Protein AF-A0A835HLS1-F1 (afdb_monomer_lite)

Secondary structure (DSSP, 8-state):
--HHHHHHHHHHHHHHHHHTSHHHHTTS-----HHHHHHHHHHHHHHHS---HHHHHHHHHHHHHHT--HHHHHHHHHHHHHHHHHHH-S--S--TT--HHHHHHHHHHHHHHHHHHHHHH-TTT--TTS---HHHHHT--HHHHHHHHHHHHHHH--THHHHHHHHHTTSS--

Foldseek 3Di:
DPVVVVVVVVVVVVVVVVCPPPVNVVVVDPPDQLLNVLLVLLLCCLPPPQLELVSLVVSLVSQVVNPDAQQSLLVSLVVSLLVLCVVQNAADPDPPPDDPVNSVSNVSRLLSLLSSVVSCPDCSRHNPPHPHPSCVSRVHDPVRNVVSNVVNCVSHPDCVVSVVVVVVVVVPPD

Radius of gyration: 21.6 Å; chains: 1; bounding box: 52×77×35 Å

pLDDT: mean 77.45, std 16.05, range [35.78, 95.56]

Organism: NCBI:txid261450

Sequence (174 aa):
MAYAGLTFVITFVKTLRKSNSPKAKRHKLIGFGMEEILRKYIRHAMNEKPFNPDMLANLIQLRKASMLNDAQVAKILNEISRQIVRDKGPVVMDISGYSEKGFKRKLVVQALFGKIFYLSELPEFCSRESSLIIKEIFGVTDEDVVTLLTHTLSEAGDVDSIQKMVVISDSEQS

Structure (mmCIF, N/CA/C/O backbone):
data_AF-A0A835HLS1-F1
#
_entry.id   AF-A0A835HLS1-F1
#
loop_
_atom_site.group_PDB
_atom_site.id
_atom_site.type_symbol
_atom_site.label_atom_id
_atom_site.label_alt_id
_atom_site.label_comp_id
_atom_site.label_asym_id
_atom_site.label_entity_id
_atom_site.label_seq_id
_atom_site.pdbx_PDB_ins_code
_atom_site.Cartn_x
_atom_site.Cartn_y
_atom_site.Cartn_z
_atom_site.occupancy
_atom_site.B_iso_or_equiv
_atom_site.auth_seq_id
_atom_site.auth_comp_id
_atom_site.auth_asym_id
_atom_site.auth_atom_id
_atom_site.pdbx_PDB_model_num
ATOM 1 N N . MET A 1 1 ? -6.618 -62.279 -3.977 1.00 51.66 1 MET A N 1
ATOM 2 C CA . MET A 1 1 ? -5.862 -61.221 -4.688 1.00 51.66 1 MET A CA 1
ATOM 3 C C . MET A 1 1 ? -6.778 -60.065 -5.140 1.00 51.66 1 MET A C 1
ATOM 5 O O . MET A 1 1 ? -6.768 -59.718 -6.308 1.00 51.66 1 MET A O 1
ATOM 9 N N . ALA A 1 2 ? -7.584 -59.457 -4.252 1.00 57.53 2 ALA A N 1
ATOM 10 C CA . ALA A 1 2 ? -8.518 -58.370 -4.628 1.00 57.53 2 ALA A CA 1
ATOM 11 C C . ALA A 1 2 ? -8.288 -57.044 -3.866 1.00 57.53 2 ALA A C 1
ATOM 13 O O . ALA A 1 2 ? -8.618 -55.972 -4.365 1.00 57.53 2 ALA A O 1
ATOM 14 N N . TYR A 1 3 ? -7.655 -57.091 -2.688 1.00 55.00 3 TYR A N 1
ATOM 15 C CA . TYR A 1 3 ? -7.456 -55.912 -1.835 1.00 55.00 3 TYR A CA 1
ATOM 16 C C . TYR A 1 3 ? -6.357 -54.953 -2.316 1.00 55.00 3 TYR A C 1
ATOM 18 O O . TYR A 1 3 ? -6.402 -53.771 -1.993 1.00 55.00 3 TYR A O 1
ATOM 26 N N . ALA A 1 4 ? -5.401 -55.419 -3.128 1.00 58.00 4 ALA A N 1
ATOM 27 C CA . ALA A 1 4 ? -4.341 -54.559 -3.659 1.00 58.00 4 ALA A CA 1
ATOM 28 C C . ALA A 1 4 ? -4.870 -53.528 -4.680 1.00 58.00 4 ALA A C 1
ATOM 30 O O . ALA A 1 4 ? -4.396 -52.393 -4.716 1.00 58.00 4 ALA A O 1
ATOM 31 N N . GLY A 1 5 ? -5.897 -53.892 -5.461 1.00 58.66 5 GLY A N 1
ATOM 32 C CA . GLY A 1 5 ? -6.498 -53.006 -6.463 1.00 58.66 5 GLY A CA 1
ATOM 33 C C . GLY A 1 5 ? -7.283 -51.845 -5.849 1.00 58.66 5 GLY A C 1
ATOM 34 O O . GLY A 1 5 ? -7.163 -50.709 -6.304 1.00 58.66 5 GLY A O 1
ATOM 35 N N . LEU A 1 6 ? -8.033 -52.094 -4.768 1.00 64.19 6 LEU A N 1
ATOM 36 C CA . LEU A 1 6 ? -8.855 -51.064 -4.122 1.00 64.19 6 LEU A CA 1
ATOM 37 C C . LEU A 1 6 ? -7.996 -49.973 -3.462 1.00 64.19 6 LEU A C 1
ATOM 39 O O . LEU A 1 6 ? -8.289 -48.783 -3.594 1.00 64.19 6 LEU A O 1
ATOM 43 N N . THR A 1 7 ? -6.894 -50.358 -2.814 1.00 68.25 7 THR A N 1
ATOM 44 C CA . THR A 1 7 ? -5.962 -49.407 -2.193 1.00 68.25 7 THR A CA 1
ATOM 45 C C . THR A 1 7 ? -5.271 -48.543 -3.246 1.00 68.25 7 THR A C 1
ATOM 47 O O . THR A 1 7 ? -5.147 -47.331 -3.057 1.00 68.25 7 THR A O 1
ATOM 50 N N . PHE A 1 8 ? -4.892 -49.122 -4.391 1.00 68.94 8 PHE A N 1
ATOM 51 C CA . PHE A 1 8 ? -4.309 -48.369 -5.503 1.00 68.94 8 PHE A CA 1
ATOM 52 C C . PHE A 1 8 ? -5.291 -47.326 -6.055 1.00 68.94 8 PHE A C 1
ATOM 54 O O . PHE A 1 8 ? -4.929 -46.160 -6.197 1.00 68.94 8 PHE A O 1
ATOM 61 N N . VAL A 1 9 ? -6.559 -47.701 -6.259 1.00 69.06 9 VAL A N 1
ATOM 62 C CA . VAL A 1 9 ? -7.598 -46.796 -6.779 1.00 69.06 9 VAL A CA 1
ATOM 63 C C . VAL A 1 9 ? -7.887 -45.642 -5.815 1.00 69.06 9 VAL A C 1
ATOM 65 O O . VAL A 1 9 ? -7.923 -44.485 -6.235 1.00 69.06 9 VAL A O 1
ATOM 68 N N . ILE A 1 10 ? -8.013 -45.906 -4.511 1.00 71.00 10 ILE A N 1
ATOM 69 C CA . ILE A 1 10 ? -8.245 -44.850 -3.508 1.00 71.00 10 ILE A CA 1
ATOM 70 C C . ILE A 1 10 ? -7.048 -43.893 -3.429 1.00 71.00 10 ILE A C 1
ATOM 72 O O . ILE A 1 10 ? -7.224 -42.673 -3.334 1.00 71.00 10 ILE A O 1
ATOM 76 N N . THR A 1 11 ? -5.826 -44.427 -3.491 1.00 65.88 11 THR A N 1
ATOM 77 C CA . THR A 1 11 ? -4.601 -43.617 -3.434 1.00 65.88 11 THR A CA 1
ATOM 78 C C . THR A 1 11 ? -4.444 -42.780 -4.705 1.00 65.88 11 THR A C 1
ATOM 80 O O . THR A 1 11 ? -4.124 -41.593 -4.624 1.00 65.88 11 THR A O 1
ATOM 83 N N . PHE A 1 12 ? -4.778 -43.338 -5.871 1.00 67.94 12 PHE A N 1
ATOM 84 C CA . PHE A 1 12 ? -4.770 -42.643 -7.158 1.00 67.94 12 PHE A CA 1
ATOM 85 C C . PHE A 1 12 ? -5.817 -41.521 -7.215 1.00 67.94 12 PHE A C 1
ATOM 87 O O . PHE A 1 12 ? -5.484 -40.388 -7.559 1.00 67.94 12 PHE A O 1
ATOM 94 N N . VAL A 1 13 ? -7.051 -41.768 -6.760 1.00 72.69 13 VAL A N 1
ATOM 95 C CA . VAL A 1 13 ? -8.112 -40.745 -6.683 1.00 72.69 13 VAL A CA 1
ATOM 96 C C . VAL A 1 13 ? -7.742 -39.619 -5.712 1.00 72.69 13 VAL A C 1
ATOM 98 O O . VAL A 1 13 ? -7.916 -38.442 -6.035 1.00 72.69 13 VAL A O 1
ATOM 101 N N . LYS A 1 14 ? -7.173 -39.933 -4.539 1.00 64.31 14 LYS A N 1
ATOM 102 C CA . LYS A 1 14 ? -6.664 -38.906 -3.610 1.00 64.31 14 LYS A CA 1
ATOM 103 C C . LYS A 1 14 ? -5.503 -38.114 -4.214 1.00 64.31 14 LYS A C 1
ATOM 105 O O . LYS A 1 14 ? -5.431 -36.903 -4.008 1.00 64.31 14 LYS A O 1
ATOM 110 N N . THR A 1 15 ? -4.642 -38.760 -4.996 1.00 60.53 15 THR A N 1
ATOM 111 C CA . THR A 1 15 ? -3.522 -38.113 -5.694 1.00 60.53 15 THR A CA 1
ATOM 112 C C . THR A 1 15 ? -4.016 -37.177 -6.797 1.00 60.53 15 THR A C 1
ATOM 114 O O . THR A 1 15 ? -3.577 -36.030 -6.854 1.00 60.53 15 THR A O 1
ATOM 117 N N . LEU A 1 16 ? -5.010 -37.593 -7.587 1.00 59.78 16 LEU A N 1
ATOM 118 C CA . LEU A 1 16 ? -5.660 -36.755 -8.601 1.00 59.78 16 LEU A CA 1
ATOM 119 C C . LEU A 1 16 ? -6.457 -35.593 -7.987 1.00 59.78 16 LEU A C 1
ATOM 121 O O . LEU A 1 16 ? -6.445 -34.474 -8.502 1.00 59.78 16 LEU A O 1
ATOM 125 N N . ARG A 1 17 ? -7.111 -35.802 -6.837 1.00 57.81 17 ARG A N 1
ATOM 126 C CA . ARG A 1 17 ? -7.794 -34.724 -6.102 1.00 57.81 17 ARG A CA 1
ATOM 127 C C . ARG A 1 17 ? -6.797 -33.734 -5.491 1.00 57.81 17 ARG A C 1
ATOM 129 O O . ARG A 1 17 ? -7.053 -32.532 -5.495 1.00 57.81 17 ARG A O 1
ATOM 136 N N . LYS A 1 18 ? -5.641 -34.213 -5.015 1.00 55.38 18 LYS A N 1
ATOM 137 C CA . LYS A 1 18 ? -4.537 -33.370 -4.534 1.00 55.38 18 LYS A CA 1
ATOM 138 C C . LYS A 1 18 ? -3.876 -32.602 -5.682 1.00 55.38 18 LYS A C 1
ATOM 140 O O . LYS A 1 18 ? -3.576 -31.429 -5.487 1.00 55.38 18 LYS A O 1
ATOM 145 N N . SER A 1 19 ? -3.729 -33.188 -6.874 1.00 52.66 19 SER A N 1
ATOM 146 C CA . SER A 1 19 ? -3.185 -32.492 -8.053 1.00 52.66 19 SER A CA 1
ATOM 147 C C . SER A 1 19 ? -4.151 -31.456 -8.636 1.00 52.66 19 SER A C 1
ATOM 149 O O . SER A 1 19 ? -3.707 -30.447 -9.175 1.00 52.66 19 SER A O 1
ATOM 151 N N . ASN A 1 20 ? -5.464 -31.656 -8.473 1.00 53.88 20 ASN A N 1
ATOM 152 C CA . ASN A 1 20 ? -6.494 -30.681 -8.843 1.00 53.88 20 ASN A CA 1
ATOM 153 C C . ASN A 1 20 ? -6.807 -29.642 -7.755 1.00 53.88 20 ASN A C 1
ATOM 155 O O . ASN A 1 20 ? -7.641 -28.762 -7.978 1.00 53.88 20 ASN A O 1
ATOM 159 N N . SER A 1 21 ? -6.123 -29.694 -6.606 1.00 55.91 21 SER A N 1
ATOM 160 C CA . SER A 1 21 ? -6.231 -28.668 -5.569 1.00 55.91 21 SER A CA 1
ATOM 161 C C . SER A 1 21 ? -5.795 -27.300 -6.115 1.00 55.91 21 SER A C 1
ATOM 163 O O . SER A 1 21 ? -4.752 -27.219 -6.772 1.00 55.91 21 SER A O 1
ATOM 165 N N . PRO A 1 22 ? -6.502 -26.198 -5.793 1.00 57.91 22 PRO A N 1
ATOM 166 C CA . PRO A 1 22 ? -6.100 -24.844 -6.181 1.00 57.91 22 PRO A CA 1
ATOM 167 C C . PRO A 1 22 ? -4.659 -24.510 -5.773 1.00 57.91 22 PRO A C 1
ATOM 169 O O . PRO A 1 22 ? -3.974 -23.768 -6.466 1.00 57.91 22 PRO A O 1
ATOM 172 N N . LYS A 1 23 ? -4.173 -25.092 -4.667 1.00 54.44 23 LYS A N 1
ATOM 173 C CA . LYS A 1 23 ? -2.795 -24.923 -4.184 1.00 54.44 23 LYS A CA 1
ATOM 174 C C . LYS A 1 23 ? -1.769 -25.705 -5.020 1.00 54.44 23 LYS A C 1
ATOM 176 O O . LYS A 1 23 ? -0.668 -25.214 -5.213 1.00 54.44 23 LYS A O 1
ATOM 181 N N . ALA A 1 24 ? -2.129 -26.871 -5.562 1.00 53.41 24 ALA A N 1
ATOM 182 C CA . ALA A 1 24 ? -1.248 -27.675 -6.418 1.00 53.41 24 ALA A CA 1
ATOM 183 C C . ALA A 1 24 ? -1.219 -27.166 -7.871 1.00 53.41 24 ALA A C 1
ATOM 185 O O . ALA A 1 24 ? -0.154 -27.129 -8.484 1.00 53.41 24 ALA A O 1
ATOM 186 N N . LYS A 1 25 ? -2.352 -26.660 -8.385 1.00 52.66 25 LYS A N 1
ATOM 187 C CA . LYS A 1 25 ? -2.410 -25.924 -9.663 1.00 52.66 25 LYS A CA 1
ATOM 188 C C . LYS A 1 25 ? -1.556 -24.647 -9.643 1.00 52.66 25 LYS A C 1
ATOM 190 O O . LYS A 1 25 ? -0.999 -24.284 -10.668 1.00 52.66 25 LYS A O 1
ATOM 195 N N . ARG A 1 26 ? -1.379 -24.021 -8.470 1.00 52.91 26 ARG A N 1
ATOM 196 C CA . ARG A 1 26 ? -0.468 -22.877 -8.260 1.00 52.91 26 ARG A CA 1
ATOM 197 C C . ARG A 1 26 ? 1.024 -23.242 -8.254 1.00 52.91 26 ARG A C 1
ATOM 199 O O . ARG A 1 26 ? 1.837 -22.346 -8.420 1.00 52.91 26 ARG A O 1
ATOM 206 N N . HIS A 1 27 ? 1.384 -24.513 -8.055 1.00 43.94 27 HIS A N 1
ATOM 207 C CA . HIS A 1 27 ? 2.782 -24.962 -7.950 1.00 43.94 27 HIS A CA 1
ATOM 208 C C . HIS A 1 27 ? 3.340 -25.606 -9.229 1.00 43.94 27 HIS A C 1
ATOM 210 O O . HIS A 1 27 ? 4.553 -25.729 -9.351 1.00 43.94 27 HIS A O 1
ATOM 216 N N . LYS A 1 28 ? 2.498 -26.023 -10.187 1.00 44.34 28 LYS A N 1
ATOM 217 C CA . LYS A 1 28 ? 2.950 -26.741 -11.399 1.00 44.34 28 LYS A CA 1
ATOM 218 C C . LYS A 1 28 ? 3.367 -25.821 -12.565 1.00 44.34 28 LYS A C 1
ATOM 220 O O . LYS A 1 28 ? 3.814 -26.310 -13.593 1.00 44.34 28 LYS A O 1
ATOM 225 N N . LEU A 1 29 ? 3.246 -24.505 -12.392 1.00 45.62 29 LEU A N 1
ATOM 226 C CA . LEU A 1 29 ? 3.653 -23.450 -13.327 1.00 45.62 29 LEU A CA 1
ATOM 227 C C . LEU A 1 29 ? 4.495 -22.434 -12.542 1.00 45.62 29 LEU A C 1
ATOM 229 O O . LEU A 1 29 ? 4.003 -21.372 -12.172 1.00 45.62 29 LEU A O 1
ATOM 233 N N . ILE A 1 30 ? 5.735 -22.772 -12.182 1.00 50.72 30 ILE A N 1
ATOM 234 C CA . ILE A 1 30 ? 6.660 -21.780 -11.612 1.00 50.72 30 ILE A CA 1
ATOM 235 C C . ILE A 1 30 ? 7.097 -20.878 -12.772 1.00 50.72 30 ILE A C 1
ATOM 237 O O . ILE A 1 30 ? 8.082 -21.126 -13.452 1.00 50.72 30 ILE A O 1
ATOM 241 N N . GLY A 1 31 ? 6.262 -19.875 -13.021 1.00 49.81 31 GLY A N 1
ATOM 242 C CA . GLY A 1 31 ? 6.429 -18.769 -13.955 1.00 49.81 31 GLY A CA 1
ATOM 243 C C . GLY A 1 31 ? 5.731 -17.548 -13.363 1.00 49.81 31 GLY A C 1
ATOM 244 O O . GLY A 1 31 ? 4.900 -16.920 -14.011 1.00 49.81 31 GLY A O 1
ATOM 245 N N . PHE A 1 32 ? 5.966 -17.282 -12.073 1.00 63.22 32 PHE A N 1
ATOM 246 C CA . PHE A 1 32 ? 5.438 -16.080 -11.438 1.00 63.22 32 PHE A CA 1
ATOM 247 C C . PHE A 1 32 ? 6.112 -14.867 -12.077 1.00 63.22 32 PHE A C 1
ATOM 249 O O . PHE A 1 32 ? 7.332 -14.733 -12.005 1.00 63.22 32 PHE A O 1
ATOM 256 N N . GLY A 1 33 ? 5.321 -13.993 -12.702 1.00 80.44 33 GLY A N 1
ATOM 257 C CA . GLY A 1 33 ? 5.817 -12.701 -13.167 1.00 80.44 33 GLY A CA 1
ATOM 258 C C . GLY A 1 33 ? 6.293 -11.849 -11.989 1.00 80.44 33 GLY A C 1
ATOM 259 O O . GLY A 1 33 ? 5.772 -11.981 -10.875 1.00 80.44 33 GLY A O 1
ATOM 260 N N . MET A 1 34 ? 7.256 -10.956 -12.230 1.00 85.19 34 MET A N 1
ATOM 261 C CA . MET A 1 34 ? 7.815 -10.085 -11.186 1.00 85.19 34 MET A CA 1
ATOM 262 C C . MET A 1 34 ? 6.739 -9.252 -10.475 1.00 85.19 34 MET A C 1
ATOM 264 O O . MET A 1 34 ? 6.810 -9.080 -9.260 1.00 85.19 34 MET A O 1
ATOM 268 N N . GLU A 1 35 ? 5.678 -8.848 -11.185 1.00 86.56 35 GLU A N 1
ATOM 269 C CA . GLU A 1 35 ? 4.517 -8.174 -10.587 1.00 86.56 35 GLU A CA 1
ATOM 270 C C . GLU A 1 35 ? 3.841 -9.018 -9.495 1.00 86.56 35 GLU A C 1
ATOM 272 O O . GLU A 1 35 ? 3.504 -8.519 -8.420 1.00 86.56 35 GLU A O 1
ATOM 277 N N . GLU A 1 36 ? 3.660 -10.323 -9.726 1.00 86.81 36 GLU A N 1
ATOM 278 C CA . GLU A 1 36 ? 3.019 -11.200 -8.746 1.00 86.81 36 GLU A CA 1
ATOM 279 C C . GLU A 1 36 ? 3.908 -11.468 -7.536 1.00 86.81 36 GLU A C 1
ATOM 281 O O . GLU A 1 36 ? 3.392 -11.592 -6.420 1.00 86.81 36 GLU A O 1
ATOM 286 N N . ILE A 1 37 ? 5.221 -11.576 -7.759 1.00 88.56 37 ILE A N 1
ATOM 287 C CA . ILE A 1 37 ? 6.214 -11.755 -6.698 1.00 88.56 37 ILE A CA 1
ATOM 288 C C . ILE A 1 37 ? 6.222 -10.516 -5.809 1.00 88.56 37 ILE A C 1
ATOM 290 O O . ILE A 1 37 ? 5.994 -10.644 -4.605 1.00 88.56 37 ILE A O 1
ATOM 294 N N . LEU A 1 38 ? 6.382 -9.327 -6.400 1.00 89.75 38 LEU A N 1
ATOM 295 C CA . LEU A 1 38 ? 6.386 -8.065 -5.666 1.00 89.75 38 LEU A CA 1
ATOM 296 C C . LEU A 1 38 ? 5.065 -7.871 -4.910 1.00 89.75 38 LEU A C 1
ATOM 298 O O . LEU A 1 38 ? 5.071 -7.602 -3.709 1.00 89.75 38 LEU A O 1
ATOM 302 N N . ARG A 1 39 ? 3.921 -8.132 -5.557 1.00 91.50 39 ARG A N 1
ATOM 303 C CA . ARG A 1 39 ? 2.599 -8.041 -4.921 1.00 91.50 39 ARG A CA 1
ATOM 304 C C . ARG A 1 39 ? 2.457 -8.958 -3.706 1.00 91.50 39 ARG A C 1
ATOM 306 O O . ARG A 1 39 ? 1.928 -8.545 -2.672 1.00 91.50 39 ARG A O 1
ATOM 313 N N . LYS A 1 40 ? 2.884 -10.221 -3.823 1.00 90.38 40 LYS A N 1
ATOM 314 C CA . LYS A 1 40 ? 2.831 -11.189 -2.713 1.00 90.38 40 LYS A CA 1
ATOM 315 C C . LYS A 1 40 ? 3.783 -10.794 -1.594 1.00 90.38 40 LYS A C 1
ATOM 317 O O . LYS A 1 40 ? 3.394 -10.891 -0.433 1.00 90.38 40 LYS A O 1
ATOM 322 N N . TYR A 1 41 ? 4.985 -10.344 -1.942 1.00 90.50 41 TYR A N 1
ATOM 323 C CA . TYR A 1 41 ? 5.999 -9.967 -0.970 1.00 90.50 41 TYR A CA 1
ATOM 324 C C . TYR A 1 41 ? 5.585 -8.728 -0.175 1.00 90.50 41 TYR A C 1
ATOM 326 O O . TYR A 1 41 ? 5.598 -8.794 1.049 1.00 90.50 41 TYR A O 1
ATOM 334 N N . ILE A 1 42 ? 5.102 -7.661 -0.829 1.00 91.06 42 ILE A N 1
ATOM 335 C CA . ILE A 1 42 ? 4.552 -6.482 -0.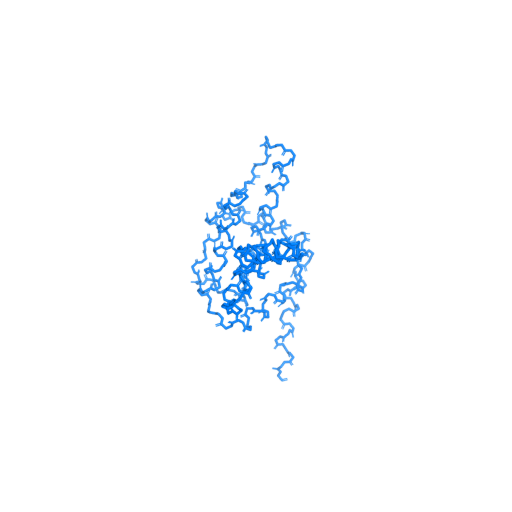137 1.00 91.06 42 ILE A CA 1
ATOM 336 C C . ILE A 1 42 ? 3.414 -6.912 0.790 1.00 91.06 42 ILE A C 1
ATOM 338 O O . ILE A 1 42 ? 3.423 -6.588 1.972 1.00 91.06 42 ILE A O 1
ATOM 342 N N . ARG A 1 43 ? 2.446 -7.701 0.300 1.00 89.75 43 ARG A N 1
ATOM 343 C CA . ARG A 1 43 ? 1.323 -8.154 1.137 1.00 89.75 43 ARG A CA 1
ATOM 344 C C . ARG A 1 43 ? 1.791 -8.923 2.372 1.00 89.75 43 ARG A C 1
ATOM 346 O O . ARG A 1 43 ? 1.248 -8.708 3.453 1.00 89.75 43 ARG A O 1
ATOM 353 N N . HIS A 1 44 ? 2.738 -9.837 2.208 1.00 88.75 44 HIS A N 1
ATOM 354 C CA . HIS A 1 44 ? 3.289 -10.614 3.312 1.00 88.75 44 HIS A CA 1
ATOM 355 C C . HIS A 1 44 ? 4.057 -9.713 4.289 1.00 88.75 44 HIS A C 1
ATOM 357 O O . HIS A 1 44 ? 3.754 -9.718 5.478 1.00 88.75 44 HIS A O 1
ATOM 363 N N . ALA A 1 45 ? 4.960 -8.864 3.788 1.00 87.56 45 ALA A N 1
ATOM 364 C CA . ALA A 1 45 ? 5.745 -7.940 4.600 1.00 87.56 45 ALA A CA 1
ATOM 365 C C . ALA A 1 45 ? 4.855 -7.003 5.433 1.00 87.56 45 ALA A C 1
ATOM 367 O O . ALA A 1 45 ? 5.080 -6.859 6.628 1.00 87.56 45 ALA A O 1
ATOM 368 N N . MET A 1 46 ? 3.793 -6.446 4.843 1.00 86.44 46 MET A N 1
ATOM 369 C CA . MET A 1 46 ? 2.883 -5.524 5.534 1.00 86.44 46 MET A CA 1
ATOM 370 C C . MET A 1 46 ? 2.051 -6.178 6.649 1.00 86.44 46 MET A C 1
ATOM 372 O O . MET A 1 46 ? 1.628 -5.479 7.569 1.00 86.44 46 MET A O 1
ATOM 376 N N . ASN A 1 47 ? 1.776 -7.488 6.570 1.00 85.38 47 ASN A N 1
ATOM 377 C CA . ASN A 1 47 ? 0.972 -8.192 7.578 1.00 85.38 47 ASN A CA 1
ATOM 378 C C . ASN A 1 47 ? 1.816 -8.924 8.631 1.00 85.38 47 ASN A C 1
ATOM 380 O O . ASN A 1 47 ? 1.350 -9.071 9.756 1.00 85.38 47 ASN A O 1
ATOM 384 N N . GLU A 1 48 ? 2.999 -9.426 8.270 1.00 79.31 48 GLU A N 1
ATOM 385 C CA . GLU A 1 48 ? 3.763 -10.351 9.120 1.00 79.31 48 GLU A CA 1
ATOM 386 C C . GLU A 1 48 ? 5.052 -9.753 9.684 1.00 79.31 48 GLU A C 1
ATOM 388 O O . GLU A 1 48 ? 5.524 -10.217 10.721 1.00 79.31 48 GLU A O 1
ATOM 393 N N . LYS A 1 49 ? 5.633 -8.738 9.034 1.00 78.44 49 LYS A N 1
ATOM 394 C CA . LYS A 1 49 ? 6.898 -8.145 9.479 1.00 78.44 49 LYS A CA 1
ATOM 395 C C . LYS A 1 49 ? 6.655 -6.864 10.283 1.00 78.44 49 LYS A C 1
ATOM 397 O O . LYS A 1 49 ? 5.731 -6.108 9.960 1.00 78.44 49 LYS A O 1
ATOM 402 N N . PRO A 1 50 ? 7.489 -6.583 11.302 1.00 80.06 50 PRO A N 1
ATOM 403 C CA . PRO A 1 50 ? 7.522 -5.257 11.900 1.00 80.06 50 PRO A CA 1
ATOM 404 C C . PRO A 1 50 ? 7.849 -4.233 10.809 1.00 80.06 50 PRO A C 1
ATOM 406 O O . PRO A 1 50 ? 8.648 -4.498 9.907 1.00 80.06 50 PRO A O 1
ATOM 409 N N . PHE A 1 51 ? 7.188 -3.080 10.863 1.00 84.00 51 PHE A N 1
ATOM 410 C CA . PHE A 1 51 ? 7.428 -2.015 9.900 1.00 84.00 51 PHE A CA 1
ATOM 411 C C . PHE A 1 51 ? 8.651 -1.230 10.354 1.00 84.00 51 PHE A C 1
ATOM 413 O O . PHE A 1 51 ? 8.551 -0.398 11.245 1.00 84.00 51 PHE A O 1
ATOM 420 N N . ASN A 1 52 ? 9.809 -1.591 9.812 1.00 83.88 52 ASN A N 1
ATOM 421 C CA . ASN A 1 52 ? 11.109 -1.127 10.273 1.00 83.88 52 ASN A CA 1
ATOM 422 C C . ASN A 1 52 ? 12.032 -0.818 9.066 1.00 83.88 52 ASN A C 1
ATOM 424 O O . ASN A 1 52 ? 11.689 -1.174 7.928 1.00 83.88 52 ASN A O 1
ATOM 428 N N . PRO A 1 53 ? 13.189 -0.166 9.286 1.00 82.25 53 PRO A N 1
ATOM 429 C CA . PRO A 1 53 ? 14.088 0.255 8.209 1.00 82.25 53 PRO A CA 1
ATOM 430 C C . PRO A 1 53 ? 14.550 -0.914 7.336 1.00 82.25 53 PRO A C 1
ATOM 432 O O . PRO A 1 53 ? 14.505 -0.834 6.110 1.00 82.25 53 PRO A O 1
ATOM 435 N N . ASP A 1 54 ? 14.926 -2.031 7.960 1.00 84.38 54 ASP A N 1
ATOM 436 C CA . ASP A 1 54 ? 15.421 -3.212 7.250 1.00 84.38 54 ASP A CA 1
ATOM 437 C C . ASP A 1 54 ? 14.363 -3.790 6.305 1.00 84.38 54 ASP A C 1
ATOM 439 O O . ASP A 1 54 ? 14.659 -4.220 5.187 1.00 84.38 54 ASP A O 1
ATOM 443 N N . MET A 1 55 ? 13.098 -3.809 6.729 1.00 85.94 55 MET A N 1
ATOM 444 C CA . MET A 1 55 ? 11.992 -4.278 5.900 1.00 85.94 55 MET A CA 1
ATOM 445 C C . MET A 1 55 ? 11.793 -3.375 4.676 1.00 85.94 55 MET A C 1
ATOM 447 O O . MET A 1 55 ? 11.630 -3.891 3.567 1.00 85.94 55 MET A O 1
ATOM 451 N N . LEU A 1 56 ? 11.879 -2.054 4.855 1.00 87.38 56 LEU A N 1
ATOM 452 C CA . LEU A 1 56 ? 11.798 -1.077 3.766 1.00 87.38 56 LEU A CA 1
ATOM 453 C C . LEU A 1 56 ? 12.979 -1.199 2.798 1.00 87.38 56 LEU A C 1
ATOM 455 O O . LEU A 1 56 ? 12.765 -1.254 1.588 1.00 87.38 56 LEU A O 1
ATOM 459 N N . ALA A 1 57 ? 14.204 -1.332 3.309 1.00 86.69 57 ALA A N 1
ATOM 460 C CA . ALA A 1 57 ? 15.397 -1.538 2.491 1.00 86.69 57 ALA A CA 1
ATOM 461 C C . ALA A 1 57 ? 15.266 -2.796 1.619 1.00 86.69 57 ALA A C 1
ATOM 463 O O . ALA A 1 57 ? 15.500 -2.748 0.411 1.00 86.69 57 ALA A O 1
ATOM 464 N N . ASN A 1 58 ? 14.783 -3.901 2.196 1.00 88.19 58 ASN A N 1
ATOM 465 C CA . ASN A 1 58 ? 14.504 -5.128 1.449 1.00 88.19 58 ASN A CA 1
ATOM 466 C C . ASN A 1 58 ? 13.446 -4.921 0.348 1.00 88.19 58 ASN A C 1
ATOM 468 O O . ASN A 1 58 ? 13.558 -5.496 -0.735 1.00 88.19 58 ASN A O 1
ATOM 472 N N . LEU A 1 59 ? 12.407 -4.116 0.602 1.00 89.69 59 LEU A N 1
ATOM 473 C CA . LEU A 1 59 ? 11.388 -3.788 -0.401 1.00 89.69 59 LEU A CA 1
ATOM 474 C C . LEU A 1 59 ? 11.945 -2.925 -1.535 1.00 89.69 59 LEU A C 1
ATOM 476 O O . LEU A 1 59 ? 11.645 -3.196 -2.698 1.00 89.69 59 LEU A O 1
ATOM 480 N N . ILE A 1 60 ? 12.774 -1.932 -1.218 1.00 89.06 60 ILE A N 1
ATOM 481 C CA . ILE A 1 60 ? 13.435 -1.072 -2.207 1.00 89.06 60 ILE A CA 1
ATOM 482 C C . ILE A 1 60 ? 14.389 -1.901 -3.071 1.00 89.06 60 ILE A C 1
ATOM 484 O O . ILE A 1 60 ? 14.360 -1.791 -4.296 1.00 89.06 60 ILE A O 1
ATOM 488 N N . GLN A 1 61 ? 15.187 -2.781 -2.464 1.00 88.25 61 GLN A N 1
ATOM 489 C CA . GLN A 1 61 ? 16.065 -3.695 -3.197 1.00 88.25 61 GLN A CA 1
ATOM 490 C C . GLN A 1 61 ? 15.272 -4.617 -4.126 1.00 88.25 61 GLN A C 1
ATOM 492 O O . GLN A 1 61 ? 15.631 -4.769 -5.293 1.00 88.25 61 GLN A O 1
ATOM 497 N N . LEU A 1 62 ? 14.156 -5.180 -3.650 1.00 87.75 62 LEU A N 1
ATOM 498 C CA . LEU A 1 62 ? 13.284 -6.003 -4.485 1.00 87.75 62 LEU A CA 1
ATOM 499 C C . LEU A 1 62 ? 12.678 -5.195 -5.640 1.00 87.75 62 LEU A C 1
ATOM 501 O O . LEU A 1 62 ? 12.638 -5.693 -6.763 1.00 87.75 62 LEU A O 1
ATOM 505 N N . ARG A 1 63 ? 12.246 -3.950 -5.397 1.00 86.44 63 ARG A N 1
ATOM 506 C CA . ARG A 1 63 ? 11.760 -3.036 -6.443 1.00 86.44 63 ARG A CA 1
ATOM 507 C C . ARG A 1 63 ? 12.841 -2.796 -7.494 1.00 86.44 63 ARG A C 1
ATOM 509 O O . ARG A 1 63 ? 12.574 -3.027 -8.671 1.00 86.44 63 ARG A O 1
ATOM 516 N N . LYS A 1 64 ? 14.064 -2.442 -7.081 1.00 85.56 64 LYS A N 1
ATOM 517 C CA . LYS A 1 64 ? 15.218 -2.235 -7.978 1.00 85.56 64 LYS A CA 1
ATOM 518 C C . LYS A 1 64 ? 15.542 -3.499 -8.795 1.00 85.56 64 LYS A C 1
ATOM 520 O O . LYS A 1 64 ? 15.761 -3.408 -9.997 1.00 85.56 64 LYS A O 1
ATOM 525 N N . ALA A 1 65 ? 15.496 -4.682 -8.179 1.00 86.44 65 ALA A N 1
ATOM 526 C CA . ALA A 1 65 ? 15.752 -5.959 -8.854 1.00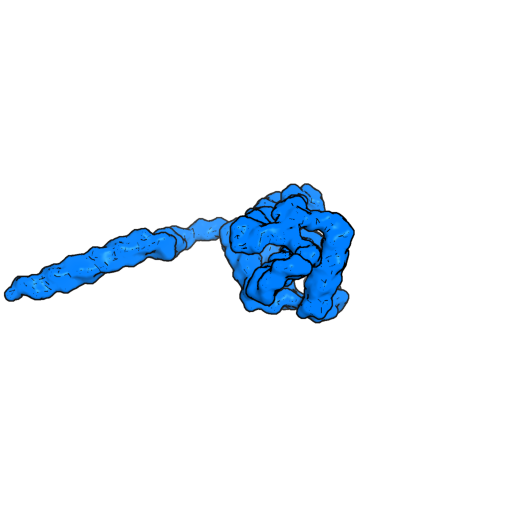 86.44 65 ALA A CA 1
ATOM 527 C C . ALA A 1 65 ? 14.600 -6.435 -9.764 1.00 86.44 65 ALA A C 1
ATOM 529 O O . ALA A 1 65 ? 14.824 -7.232 -10.673 1.00 86.44 65 ALA A O 1
ATOM 530 N N . SER A 1 66 ? 13.367 -5.972 -9.530 1.00 83.25 66 SER A N 1
ATOM 531 C CA . SER A 1 66 ? 12.178 -6.429 -10.264 1.00 83.25 66 SER A CA 1
ATOM 532 C C . SER A 1 66 ? 12.070 -5.890 -11.694 1.00 83.25 66 SER A C 1
ATOM 534 O O . SER A 1 66 ? 11.275 -6.425 -12.467 1.00 83.25 66 SER A O 1
ATOM 536 N N . MET A 1 67 ? 12.853 -4.856 -12.045 1.00 83.94 67 MET A N 1
ATOM 537 C CA . MET A 1 67 ? 12.815 -4.157 -13.343 1.00 83.94 67 MET A CA 1
ATOM 538 C C . MET A 1 67 ? 11.406 -3.666 -13.740 1.00 83.94 67 MET A C 1
ATOM 540 O O . MET A 1 67 ? 11.100 -3.513 -14.921 1.00 83.94 67 MET A O 1
ATOM 544 N N . LEU A 1 68 ? 10.528 -3.441 -12.758 1.00 87.31 68 LEU A N 1
ATOM 545 C CA . LEU A 1 68 ? 9.182 -2.918 -12.977 1.00 87.31 68 LEU A CA 1
ATOM 546 C C . LEU A 1 68 ? 9.230 -1.400 -13.126 1.00 87.31 68 LEU A C 1
ATOM 548 O O . LEU A 1 68 ? 9.943 -0.722 -12.387 1.00 87.31 68 LEU A O 1
ATOM 552 N N . ASN A 1 69 ? 8.435 -0.866 -14.051 1.00 88.69 69 ASN A N 1
ATOM 553 C CA . ASN A 1 69 ? 8.268 0.578 -14.160 1.00 88.69 69 ASN A CA 1
ATOM 554 C C . ASN A 1 69 ? 7.341 1.111 -13.053 1.00 88.69 69 ASN A C 1
ATOM 556 O O . ASN A 1 69 ? 6.560 0.371 -12.446 1.00 88.69 69 ASN A O 1
ATOM 560 N N . ASP A 1 70 ? 7.392 2.418 -12.811 1.00 90.00 70 ASP A N 1
ATOM 561 C CA . ASP A 1 70 ? 6.629 3.033 -11.721 1.00 90.00 70 ASP A CA 1
ATOM 562 C C . ASP A 1 70 ? 5.109 2.894 -11.905 1.00 90.00 70 ASP A C 1
ATOM 564 O O . ASP A 1 70 ? 4.378 2.755 -10.927 1.00 90.00 70 ASP A O 1
ATOM 568 N N . ALA A 1 71 ? 4.614 2.829 -13.146 1.00 90.00 71 ALA A N 1
ATOM 569 C CA . ALA A 1 71 ? 3.198 2.583 -13.421 1.00 90.00 71 ALA A CA 1
ATOM 570 C C . ALA A 1 71 ? 2.754 1.168 -12.993 1.00 90.00 71 ALA A C 1
ATOM 572 O O . ALA A 1 71 ? 1.669 0.992 -12.431 1.00 90.00 71 ALA A O 1
ATOM 573 N N . GLN A 1 72 ? 3.593 0.151 -13.211 1.00 90.75 72 GLN A N 1
ATOM 574 C CA . GLN A 1 72 ? 3.362 -1.223 -12.759 1.00 90.75 72 GLN A CA 1
ATOM 575 C C . GLN A 1 72 ? 3.414 -1.313 -11.234 1.00 90.75 72 GLN A C 1
ATOM 577 O O . GLN A 1 72 ? 2.541 -1.938 -10.630 1.00 90.75 72 GLN A O 1
ATOM 582 N N . VAL A 1 73 ? 4.387 -0.654 -10.597 1.00 92.00 73 VAL A N 1
ATOM 583 C CA . VAL A 1 73 ? 4.483 -0.595 -9.129 1.00 92.00 73 VAL A CA 1
ATOM 584 C C . VAL A 1 73 ? 3.249 0.089 -8.535 1.00 92.00 73 VAL A C 1
ATOM 586 O O . VAL A 1 73 ? 2.619 -0.465 -7.632 1.00 92.00 73 VAL A O 1
ATOM 589 N N . ALA A 1 74 ? 2.818 1.221 -9.095 1.00 92.94 74 ALA A N 1
ATOM 590 C CA . ALA A 1 74 ? 1.605 1.910 -8.665 1.00 92.94 74 ALA A CA 1
ATOM 591 C C . ALA A 1 74 ? 0.349 1.049 -8.835 1.00 92.94 74 ALA A C 1
ATOM 593 O O . ALA A 1 74 ? -0.498 0.986 -7.940 1.00 92.94 74 ALA A O 1
ATOM 594 N N . LYS A 1 75 ? 0.235 0.312 -9.947 1.00 92.94 75 LYS A N 1
ATOM 595 C CA . LYS A 1 75 ? -0.849 -0.657 -10.150 1.00 92.94 75 LYS A CA 1
ATOM 596 C C . LYS A 1 75 ? -0.842 -1.740 -9.067 1.00 92.94 75 LYS A C 1
ATOM 598 O O . LYS A 1 75 ? -1.904 -2.038 -8.521 1.00 92.94 75 LYS A O 1
ATOM 603 N N . ILE A 1 76 ? 0.323 -2.29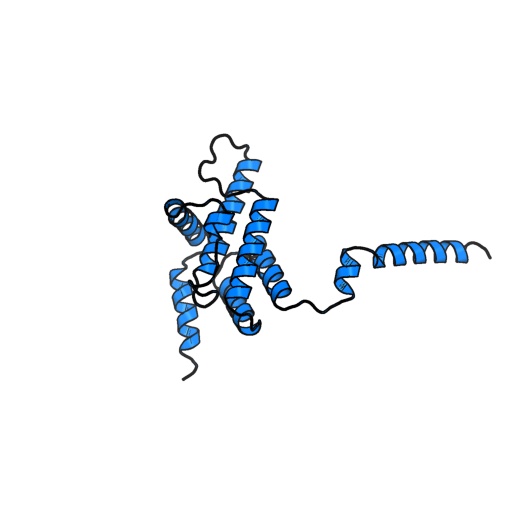1 -8.722 1.00 93.00 76 ILE A N 1
ATOM 604 C CA . ILE A 1 76 ? 0.468 -3.303 -7.664 1.00 93.00 76 ILE A CA 1
ATOM 605 C C . ILE A 1 76 ? 0.035 -2.741 -6.308 1.00 93.00 76 ILE A C 1
ATOM 607 O O . ILE A 1 76 ? -0.733 -3.396 -5.599 1.00 93.00 76 ILE A O 1
ATOM 611 N N . LEU A 1 77 ? 0.476 -1.532 -5.956 1.00 94.50 77 LEU A N 1
ATOM 612 C CA . LEU A 1 77 ? 0.077 -0.872 -4.714 1.00 94.50 77 LEU A CA 1
ATOM 613 C C . LEU A 1 77 ? -1.439 -0.642 -4.674 1.00 94.50 77 LEU A C 1
ATOM 615 O O . LEU A 1 77 ? -2.090 -1.042 -3.711 1.00 94.50 77 LEU A O 1
ATOM 619 N N . ASN A 1 78 ? -2.029 -0.126 -5.754 1.00 94.62 78 ASN A N 1
ATOM 620 C CA . ASN A 1 78 ? -3.478 0.049 -5.872 1.00 94.62 78 ASN A CA 1
ATOM 621 C C . ASN A 1 78 ? -4.241 -1.288 -5.757 1.00 94.62 78 ASN A C 1
ATOM 623 O O . ASN A 1 78 ? -5.283 -1.358 -5.106 1.00 94.62 78 ASN A O 1
ATOM 627 N N . GLU A 1 79 ? -3.745 -2.375 -6.357 1.00 94.25 79 GLU A N 1
ATOM 628 C CA . GLU A 1 79 ? -4.336 -3.714 -6.217 1.00 94.25 79 GLU A CA 1
ATOM 629 C C . GLU A 1 79 ? -4.295 -4.227 -4.774 1.00 94.25 79 GLU A C 1
ATOM 631 O O . GLU A 1 79 ? -5.277 -4.802 -4.294 1.00 94.25 79 GLU A O 1
ATOM 636 N N . ILE A 1 80 ? -3.175 -4.030 -4.073 1.00 94.44 80 ILE A N 1
ATOM 637 C CA . ILE A 1 80 ? -3.033 -4.415 -2.664 1.00 94.44 80 ILE A CA 1
ATOM 638 C C . ILE A 1 80 ? -4.006 -3.610 -1.803 1.00 94.44 80 ILE A C 1
ATOM 640 O O . ILE A 1 80 ? -4.728 -4.207 -1.004 1.00 94.44 80 ILE A O 1
ATOM 644 N N . SER A 1 81 ? -4.084 -2.298 -2.014 1.00 95.06 81 SER A N 1
ATOM 645 C CA . SER A 1 81 ? -5.013 -1.403 -1.320 1.00 95.06 81 SER A CA 1
ATOM 646 C C . SER A 1 81 ? -6.466 -1.843 -1.508 1.00 95.06 81 SER A C 1
ATOM 648 O O . SER A 1 81 ? -7.178 -2.059 -0.526 1.00 95.06 81 SER A O 1
ATOM 650 N N . ARG A 1 82 ? -6.898 -2.108 -2.752 1.00 95.56 82 ARG A N 1
ATOM 651 C CA . ARG A 1 82 ? -8.263 -2.597 -3.035 1.00 95.56 82 ARG A CA 1
ATOM 652 C C . ARG A 1 82 ? -8.540 -3.936 -2.367 1.00 95.56 82 ARG A C 1
ATOM 654 O O . ARG A 1 82 ? -9.644 -4.163 -1.881 1.00 95.56 82 ARG A O 1
ATOM 661 N N . GLN A 1 83 ? -7.554 -4.831 -2.342 1.00 93.69 83 GLN A N 1
ATOM 662 C CA . GLN A 1 83 ? -7.691 -6.120 -1.673 1.00 93.69 83 GLN A CA 1
ATOM 663 C C . GLN A 1 83 ? -7.904 -5.946 -0.164 1.00 93.69 83 GLN A C 1
ATOM 665 O O . GLN A 1 83 ? -8.784 -6.590 0.398 1.00 93.69 83 GLN A O 1
ATOM 670 N N . ILE A 1 84 ? -7.129 -5.073 0.483 1.00 92.06 84 ILE A N 1
ATOM 671 C CA . ILE A 1 84 ? -7.253 -4.812 1.922 1.00 92.06 84 ILE A CA 1
ATOM 672 C C . ILE A 1 84 ? -8.627 -4.233 2.241 1.00 92.06 84 ILE A C 1
ATOM 674 O O . ILE A 1 84 ? -9.294 -4.736 3.143 1.00 92.06 84 ILE A O 1
ATOM 678 N N . VAL A 1 85 ? -9.075 -3.236 1.476 1.00 93.31 85 VAL A N 1
ATOM 679 C CA . VAL A 1 85 ? -10.392 -2.615 1.666 1.00 93.31 85 VAL A CA 1
ATOM 680 C C . VAL A 1 85 ? -11.520 -3.611 1.407 1.00 93.31 85 VAL A C 1
ATOM 682 O O . VAL A 1 85 ? -12.492 -3.640 2.157 1.00 93.31 85 VAL A O 1
ATOM 685 N N . ARG A 1 86 ? -11.378 -4.504 0.422 1.00 93.19 86 ARG A N 1
ATOM 686 C CA . ARG A 1 86 ? -12.355 -5.577 0.187 1.00 93.19 86 ARG A CA 1
ATOM 687 C C . ARG A 1 86 ? -12.432 -6.570 1.350 1.00 93.19 86 ARG A C 1
ATOM 689 O O . ARG A 1 86 ? -13.519 -7.038 1.668 1.00 93.19 86 ARG A O 1
ATOM 696 N N . ASP A 1 87 ? -11.299 -6.893 1.970 1.00 90.25 87 ASP A N 1
ATOM 697 C CA . ASP A 1 87 ? -11.228 -7.911 3.024 1.00 90.25 87 ASP A CA 1
ATOM 698 C C . ASP A 1 87 ? -11.551 -7.353 4.424 1.00 90.25 87 ASP A C 1
ATOM 700 O O . ASP A 1 87 ? -12.056 -8.083 5.279 1.00 90.25 87 ASP A O 1
ATOM 704 N N . LYS A 1 88 ? -11.237 -6.077 4.688 1.00 88.56 88 LYS A N 1
ATOM 705 C CA . LYS A 1 88 ? -11.295 -5.461 6.030 1.00 88.56 88 LYS A CA 1
ATOM 706 C C . LYS A 1 88 ? -12.171 -4.200 6.108 1.00 88.56 88 LYS A C 1
ATOM 708 O O . LYS A 1 88 ? -12.480 -3.739 7.211 1.00 88.56 88 LYS A O 1
ATOM 713 N N . GLY A 1 89 ? -12.618 -3.679 4.969 1.00 90.06 89 GLY A N 1
ATOM 714 C CA . GLY A 1 89 ? -13.340 -2.413 4.849 1.00 90.06 89 GLY A CA 1
ATOM 715 C C . GLY A 1 89 ? -12.415 -1.192 4.741 1.00 90.06 89 GLY A C 1
ATOM 716 O O . GLY A 1 89 ? -11.198 -1.328 4.893 1.00 90.06 89 GLY A O 1
ATOM 717 N N . PRO A 1 90 ? -12.989 -0.003 4.482 1.00 91.06 90 PRO A N 1
ATOM 718 C CA . PRO A 1 90 ? -12.245 1.254 4.405 1.00 91.06 90 PRO A CA 1
ATOM 719 C C . PRO A 1 90 ? -11.730 1.698 5.781 1.00 91.06 90 PRO A C 1
ATOM 721 O O . PRO A 1 90 ? -12.130 1.147 6.822 1.00 91.06 90 PRO A O 1
ATOM 724 N N . VAL A 1 91 ? -10.849 2.703 5.769 1.00 91.31 91 VAL A N 1
ATOM 725 C CA . VAL A 1 91 ? -10.384 3.376 6.986 1.00 91.31 91 VAL A CA 1
ATOM 726 C C . VAL A 1 91 ? -11.563 4.095 7.634 1.00 91.31 91 VAL A C 1
ATOM 728 O O . VAL A 1 91 ? -12.435 4.639 6.964 1.00 91.31 91 VAL A O 1
ATOM 73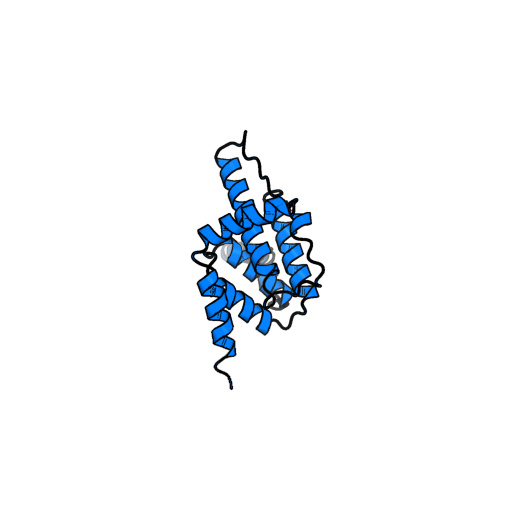1 N N . VAL A 1 92 ? -11.613 4.036 8.960 1.00 87.19 92 VAL A N 1
ATOM 732 C CA . VAL A 1 92 ? -12.621 4.721 9.766 1.00 87.19 92 VAL A CA 1
ATOM 733 C C . VAL A 1 92 ? -11.870 5.470 10.853 1.00 87.19 92 VAL A C 1
ATOM 735 O O . VAL A 1 92 ? -11.094 4.840 11.569 1.00 87.19 92 VAL A O 1
A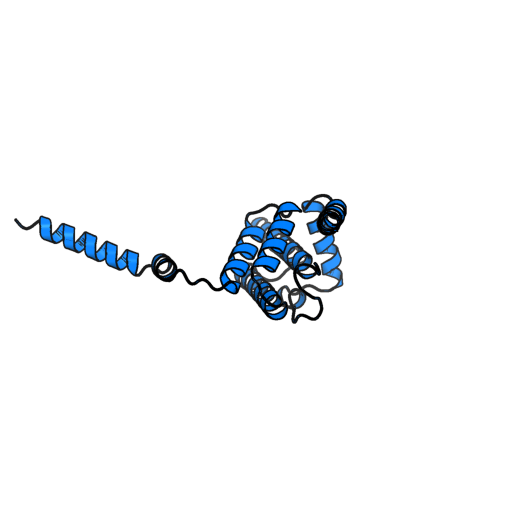TOM 738 N N . MET A 1 93 ? -12.079 6.782 10.954 1.00 83.19 93 MET A N 1
ATOM 739 C CA . MET A 1 93 ? -11.431 7.629 11.963 1.00 83.19 93 MET A CA 1
ATOM 740 C C . MET A 1 93 ? -12.178 7.600 13.298 1.00 83.19 93 MET A C 1
ATOM 742 O O . MET A 1 93 ? -11.557 7.425 14.343 1.00 83.19 93 MET A O 1
ATOM 746 N N . ASP A 1 94 ? -13.511 7.687 13.267 1.00 82.56 94 ASP A N 1
ATOM 747 C CA . ASP A 1 94 ? -14.334 7.561 14.470 1.00 82.56 94 ASP A CA 1
ATOM 748 C C . ASP A 1 94 ? -14.616 6.092 14.803 1.00 82.56 94 ASP A C 1
ATOM 750 O O . ASP A 1 94 ? -15.300 5.368 14.076 1.00 82.56 94 ASP A O 1
ATOM 754 N N . ILE A 1 95 ? -14.072 5.648 15.932 1.00 77.12 95 ILE A N 1
ATOM 755 C CA . ILE A 1 95 ? -14.175 4.267 16.403 1.00 77.12 95 ILE A CA 1
ATOM 756 C C . ILE A 1 95 ? -15.223 4.122 17.519 1.00 77.12 95 ILE A C 1
ATOM 758 O O . ILE A 1 95 ? -15.347 3.050 18.122 1.00 77.12 95 ILE A O 1
ATOM 762 N N . SER A 1 96 ? -16.007 5.174 17.780 1.00 79.12 96 SER A N 1
ATOM 763 C CA . SER A 1 96 ? -17.130 5.132 18.711 1.00 79.12 96 SER A CA 1
ATOM 764 C C . SER A 1 96 ? -18.183 4.100 18.269 1.00 79.12 96 SER A C 1
ATOM 766 O O . SER A 1 96 ? -18.435 3.877 17.086 1.00 79.12 96 SER A O 1
ATOM 768 N N . GLY A 1 97 ? -18.755 3.369 19.231 1.00 79.12 97 GLY A N 1
ATOM 769 C CA . GLY A 1 97 ? -19.804 2.374 18.964 1.00 79.12 97 GLY A CA 1
ATOM 770 C C . GLY A 1 97 ? -19.338 1.018 18.408 1.00 79.12 97 GLY A C 1
ATOM 771 O O . GLY A 1 97 ? -20.169 0.130 18.204 1.00 79.12 97 GLY A O 1
ATOM 772 N N . TYR A 1 98 ? -18.035 0.794 18.204 1.00 80.31 98 TYR A N 1
ATOM 773 C CA . TYR A 1 98 ? -17.525 -0.516 17.790 1.00 80.31 98 TYR A CA 1
ATOM 774 C C . TYR A 1 98 ? -17.334 -1.475 18.973 1.00 80.31 98 TYR A C 1
ATOM 776 O O . TYR A 1 98 ? -16.827 -1.112 20.031 1.00 80.31 98 TYR A O 1
ATOM 784 N N . SER A 1 99 ? -17.654 -2.757 18.758 1.00 83.81 99 SER A N 1
ATOM 785 C CA . SER A 1 99 ? -17.211 -3.828 19.664 1.00 83.81 99 SER A CA 1
ATOM 786 C C . SER A 1 99 ? -15.681 -3.900 19.713 1.00 83.81 99 SER A C 1
ATOM 788 O O . SER A 1 99 ? -15.023 -3.589 18.724 1.00 83.81 99 SER A O 1
ATOM 790 N N . GLU A 1 100 ? -15.097 -4.410 20.799 1.00 80.69 100 GLU A N 1
ATOM 791 C CA . GLU A 1 100 ? -13.635 -4.511 20.953 1.00 80.69 100 GLU A CA 1
ATOM 792 C C . GLU A 1 100 ? -12.953 -5.259 19.783 1.00 80.69 100 GLU A C 1
ATOM 794 O O . GLU A 1 100 ? -11.886 -4.877 19.299 1.00 80.69 100 GLU A O 1
ATOM 799 N N . LYS A 1 101 ? -13.605 -6.307 19.256 1.00 81.12 101 LYS A N 1
ATOM 800 C CA . LYS A 1 101 ? -13.130 -7.038 18.067 1.00 81.12 101 LYS A CA 1
ATOM 801 C C . LYS A 1 101 ? -13.227 -6.199 16.789 1.00 81.12 101 LYS A C 1
ATOM 803 O O . LYS A 1 101 ? -12.357 -6.310 15.927 1.00 81.12 101 LYS A O 1
ATOM 808 N N . GLY A 1 102 ? -14.279 -5.392 16.646 1.00 78.06 102 GLY A N 1
ATOM 809 C CA . GLY A 1 102 ? -14.444 -4.454 15.534 1.00 78.06 102 GLY A CA 1
ATOM 810 C C . GLY A 1 102 ? -13.410 -3.331 15.585 1.00 78.06 102 GLY A C 1
ATOM 811 O O . GLY A 1 102 ? -12.742 -3.076 14.588 1.00 78.06 102 GLY A O 1
ATOM 812 N N . PHE A 1 103 ? -13.205 -2.763 16.771 1.00 80.06 103 PHE A N 1
ATOM 813 C CA . PHE A 1 103 ? -12.214 -1.736 17.070 1.00 80.06 103 PHE A CA 1
ATOM 814 C C . PHE A 1 103 ? -10.800 -2.171 16.658 1.00 80.06 103 PHE A C 1
ATOM 816 O O . PHE A 1 103 ? -10.166 -1.522 15.827 1.00 80.06 103 PHE A O 1
ATOM 823 N N . LYS A 1 104 ? -10.341 -3.344 17.124 1.00 81.19 104 LYS A N 1
ATOM 824 C CA . LYS A 1 104 ? -9.013 -3.880 16.762 1.00 81.19 104 LYS A CA 1
ATOM 825 C C . LYS A 1 104 ? -8.846 -4.065 15.253 1.00 81.19 104 LYS A C 1
ATOM 827 O O . LYS A 1 104 ? -7.782 -3.786 14.712 1.00 81.19 104 LYS A O 1
ATOM 832 N N . ARG A 1 105 ? -9.893 -4.505 14.546 1.00 82.62 105 ARG A N 1
ATOM 833 C CA . ARG A 1 105 ? -9.845 -4.636 13.079 1.00 82.62 105 ARG A CA 1
ATOM 834 C C . ARG A 1 105 ? -9.686 -3.284 12.388 1.00 82.62 105 ARG A C 1
ATOM 836 O O . ARG A 1 105 ? -8.956 -3.222 11.406 1.00 82.62 105 ARG A O 1
ATOM 843 N N . LYS A 1 106 ? -10.332 -2.226 12.886 1.00 85.19 106 LYS A N 1
ATOM 844 C CA . LYS A 1 106 ? -10.221 -0.874 12.319 1.00 85.19 106 LYS A CA 1
ATOM 845 C C . LYS A 1 106 ? -8.830 -0.276 12.515 1.00 85.19 106 LYS A C 1
ATOM 847 O O . LYS A 1 106 ? -8.268 0.212 11.539 1.00 85.19 106 LYS A O 1
ATOM 852 N N . LEU A 1 107 ? -8.225 -0.451 13.692 1.00 85.31 107 LEU A N 1
ATOM 853 C CA . LEU A 1 107 ? -6.827 -0.062 13.927 1.00 85.31 107 LEU A CA 1
ATOM 854 C C . LEU A 1 107 ? -5.855 -0.767 12.970 1.00 85.31 107 LEU A C 1
ATOM 856 O O . LEU A 1 107 ? -4.958 -0.143 12.416 1.00 85.31 107 LEU A O 1
ATOM 860 N N . VAL A 1 108 ? -6.065 -2.060 12.701 1.00 87.69 108 VAL A N 1
ATOM 861 C CA . VAL A 1 108 ? -5.231 -2.796 11.734 1.00 87.69 108 VAL A CA 1
ATOM 862 C C . VAL A 1 108 ? -5.342 -2.208 10.324 1.00 87.69 108 VAL A C 1
ATOM 864 O O . VAL A 1 108 ? -4.352 -2.190 9.596 1.00 87.69 108 VAL A O 1
ATOM 867 N N . VAL A 1 109 ? -6.523 -1.741 9.908 1.00 90.81 109 VAL A N 1
ATOM 868 C CA . VAL A 1 109 ? -6.697 -1.096 8.594 1.00 90.81 109 VAL A CA 1
ATOM 869 C C . VAL A 1 109 ? -5.992 0.257 8.554 1.00 90.81 109 VAL A C 1
ATOM 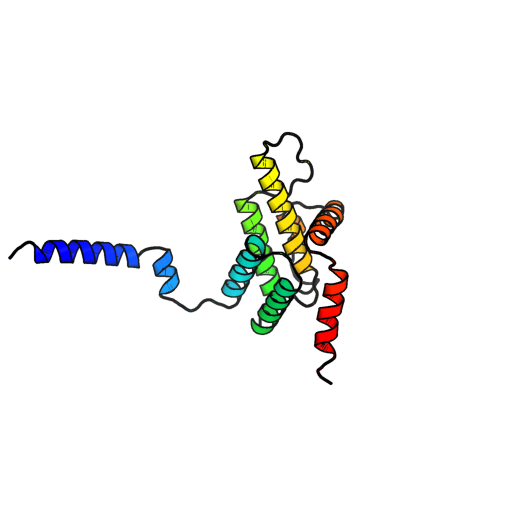871 O O . VAL A 1 109 ? -5.293 0.520 7.581 1.00 90.81 109 VAL A O 1
ATOM 874 N N . GLN A 1 110 ? -6.115 1.066 9.610 1.00 90.38 110 GLN A N 1
ATOM 875 C CA . GLN A 1 110 ? -5.397 2.338 9.753 1.00 90.38 110 GLN A CA 1
ATOM 876 C C . GLN A 1 110 ? -3.877 2.144 9.650 1.00 90.38 110 GLN A C 1
ATOM 878 O O . GLN A 1 110 ? -3.225 2.800 8.840 1.00 90.38 110 GLN A O 1
ATOM 883 N N . ALA A 1 111 ? -3.326 1.176 10.388 1.00 89.62 111 ALA A N 1
ATOM 884 C CA . ALA A 1 111 ? -1.902 0.856 10.339 1.00 89.62 111 ALA A CA 1
ATOM 885 C C . ALA A 1 111 ? -1.467 0.356 8.951 1.00 89.62 111 ALA A C 1
ATOM 887 O O . ALA A 1 111 ? -0.427 0.755 8.437 1.00 89.62 111 ALA A O 1
ATOM 888 N N . LEU A 1 112 ? -2.259 -0.505 8.302 1.00 91.94 112 LEU A N 1
ATOM 889 C CA . LEU A 1 112 ? -1.939 -0.987 6.953 1.00 91.94 112 LEU A CA 1
ATOM 890 C C . LEU A 1 112 ? -1.977 0.122 5.906 1.00 91.94 112 LEU A C 1
ATOM 892 O O . LEU A 1 112 ? -1.123 0.135 5.022 1.00 91.94 112 LEU A O 1
ATOM 896 N N . PHE A 1 113 ? -2.944 1.033 6.009 1.00 93.31 113 PHE A N 1
ATOM 897 C CA . PHE A 1 113 ? -2.992 2.221 5.170 1.00 93.31 113 PHE A CA 1
ATOM 898 C C . PHE A 1 113 ? -1.718 3.048 5.349 1.00 93.31 113 PHE A C 1
ATOM 900 O O . PHE A 1 113 ? -1.026 3.283 4.364 1.00 93.31 113 PHE A O 1
ATOM 907 N N . GLY A 1 114 ? -1.364 3.407 6.587 1.00 91.44 114 GLY A N 1
ATOM 908 C CA . GLY A 1 114 ? -0.189 4.233 6.861 1.00 91.44 114 GLY A CA 1
ATOM 909 C C . GLY A 1 114 ? 1.106 3.611 6.338 1.00 91.44 114 GLY A C 1
ATOM 910 O O . GLY A 1 114 ? 1.889 4.287 5.678 1.00 91.44 114 GLY A O 1
ATOM 911 N N . LYS A 1 115 ? 1.292 2.298 6.518 1.00 91.62 115 LYS A N 1
ATOM 912 C CA . LYS A 1 115 ? 2.461 1.565 5.999 1.00 91.62 115 LYS A CA 1
ATOM 913 C C . LYS A 1 115 ? 2.543 1.571 4.469 1.00 91.62 115 LYS A C 1
ATOM 915 O O . LYS A 1 115 ? 3.618 1.766 3.905 1.00 91.62 115 LYS A O 1
ATOM 920 N N . ILE A 1 116 ? 1.419 1.339 3.787 1.00 92.62 116 ILE A N 1
ATOM 921 C CA . ILE A 1 116 ? 1.361 1.318 2.316 1.00 92.62 116 ILE A CA 1
ATOM 922 C C . ILE A 1 116 ? 1.538 2.723 1.747 1.00 92.62 116 ILE A C 1
ATOM 924 O O . ILE A 1 116 ? 2.263 2.891 0.770 1.00 92.62 116 ILE A O 1
ATOM 928 N N . PHE A 1 117 ? 0.891 3.713 2.358 1.00 91.88 117 PHE A N 1
ATOM 929 C CA . PHE A 1 117 ? 0.969 5.102 1.931 1.00 91.88 117 PHE A CA 1
ATOM 930 C C . PHE A 1 117 ? 2.383 5.659 2.126 1.00 91.88 117 PHE A C 1
ATOM 932 O O . PHE A 1 117 ? 2.944 6.229 1.195 1.00 91.88 117 PHE A O 1
ATOM 939 N N . TYR A 1 118 ? 3.017 5.377 3.269 1.00 90.56 118 TYR A N 1
ATOM 940 C CA . TYR A 1 118 ? 4.421 5.716 3.498 1.00 90.56 118 TYR A CA 1
ATOM 941 C C . TYR A 1 118 ? 5.335 5.108 2.428 1.00 90.56 118 TYR A C 1
ATOM 943 O O . TYR A 1 118 ? 6.131 5.814 1.821 1.00 90.56 118 TYR A O 1
ATOM 951 N N . LEU A 1 119 ? 5.182 3.810 2.134 1.00 90.12 119 LEU A N 1
ATOM 952 C CA . LEU A 1 119 ? 5.965 3.144 1.090 1.00 90.12 119 LEU A CA 1
ATOM 953 C C . LEU A 1 119 ? 5.760 3.785 -0.292 1.00 90.12 119 LEU A C 1
ATOM 955 O O . LEU A 1 119 ? 6.699 3.837 -1.079 1.00 90.12 119 LEU A O 1
ATOM 959 N N . SER A 1 120 ? 4.548 4.255 -0.599 1.00 91.12 120 SER A N 1
ATOM 960 C CA . SER A 1 120 ? 4.248 4.905 -1.879 1.00 91.12 120 SER A CA 1
ATOM 961 C C . SER A 1 120 ? 4.798 6.325 -2.005 1.00 91.12 120 SER A C 1
ATOM 963 O O . SER A 1 120 ? 5.004 6.780 -3.123 1.00 91.12 120 SER A O 1
ATOM 965 N N . GLU A 1 121 ? 5.044 7.003 -0.882 1.00 88.50 121 GLU A N 1
ATOM 966 C CA . GLU A 1 121 ? 5.643 8.343 -0.847 1.00 88.50 121 GLU A CA 1
ATOM 967 C C . GLU A 1 121 ? 7.173 8.316 -0.967 1.00 88.50 121 GLU A C 1
ATOM 969 O O . GLU A 1 121 ? 7.784 9.355 -1.225 1.00 88.50 121 GLU A O 1
ATOM 974 N N . LEU A 1 122 ? 7.801 7.144 -0.804 1.00 87.94 122 LEU A N 1
ATOM 975 C CA . LEU A 1 122 ? 9.242 6.993 -0.976 1.00 87.94 122 LEU A CA 1
ATOM 976 C C . LEU A 1 122 ? 9.621 7.102 -2.463 1.00 87.94 122 LEU A C 1
ATOM 978 O O . LEU A 1 122 ? 9.226 6.232 -3.255 1.00 87.94 122 LEU A O 1
ATOM 982 N N . PRO A 1 123 ? 10.434 8.101 -2.856 1.00 86.00 123 PRO A N 1
ATOM 983 C CA . PRO A 1 123 ? 10.831 8.287 -4.250 1.00 86.00 123 PRO A CA 1
ATOM 984 C C . PRO A 1 123 ? 11.657 7.107 -4.782 1.00 86.00 123 PRO A C 1
ATOM 986 O O . PRO A 1 123 ? 11.630 6.807 -5.974 1.00 86.00 123 PRO A O 1
ATOM 989 N N . GLU A 1 124 ? 12.352 6.376 -3.906 1.00 86.81 124 GLU A N 1
ATOM 990 C CA . GLU A 1 124 ? 13.117 5.181 -4.262 1.00 86.81 124 GLU A CA 1
ATOM 991 C C . GLU A 1 124 ? 12.222 3.980 -4.587 1.00 86.81 124 GLU A C 1
ATOM 993 O O . GLU A 1 124 ? 12.705 2.997 -5.163 1.00 86.81 124 GLU A O 1
ATOM 998 N N . PHE A 1 125 ? 10.941 4.030 -4.214 1.00 87.75 125 PHE A N 1
ATOM 999 C CA . PHE A 1 125 ? 9.994 2.939 -4.397 1.00 87.75 125 PHE A CA 1
ATOM 1000 C C . PHE A 1 125 ? 9.000 3.207 -5.531 1.00 87.75 125 PHE A C 1
ATOM 1002 O O . PHE A 1 125 ? 8.822 2.337 -6.388 1.00 87.75 125 PHE A O 1
ATOM 1009 N N . CYS A 1 126 ? 8.364 4.382 -5.556 1.00 87.50 126 CYS A N 1
ATOM 1010 C CA . CYS A 1 126 ? 7.389 4.755 -6.579 1.00 87.50 126 CYS A CA 1
ATOM 1011 C C . CYS A 1 126 ? 7.391 6.273 -6.814 1.00 87.50 126 CYS A C 1
ATOM 1013 O O . CYS A 1 126 ? 7.329 7.053 -5.870 1.00 87.50 126 CYS A O 1
ATOM 1015 N N . SER A 1 127 ? 7.419 6.703 -8.076 1.00 84.88 127 SER A N 1
ATOM 1016 C CA . SER A 1 127 ? 7.373 8.130 -8.417 1.00 84.88 127 SER A CA 1
ATOM 1017 C C . SER A 1 127 ? 5.999 8.751 -8.147 1.00 84.88 127 SER A C 1
ATOM 1019 O O . SER A 1 127 ? 4.964 8.118 -8.367 1.00 84.88 127 SER A O 1
ATOM 1021 N N . ARG A 1 128 ? 5.977 10.032 -7.756 1.00 71.12 128 ARG A N 1
ATOM 1022 C CA . ARG A 1 128 ? 4.745 10.793 -7.452 1.00 71.12 128 ARG A CA 1
ATOM 1023 C C . ARG A 1 128 ? 3.821 11.027 -8.650 1.00 71.12 128 ARG A C 1
ATOM 1025 O O . ARG A 1 128 ? 2.634 11.246 -8.461 1.00 71.12 128 ARG A O 1
ATOM 1032 N N . GLU A 1 129 ? 4.343 10.950 -9.872 1.00 64.81 129 GLU A N 1
ATOM 1033 C CA . GLU A 1 129 ? 3.558 11.091 -11.113 1.00 64.81 129 GLU A CA 1
ATOM 1034 C C . GLU A 1 129 ? 2.792 9.815 -11.498 1.00 64.81 129 GLU A C 1
ATOM 1036 O O . GLU A 1 129 ? 2.079 9.768 -12.501 1.00 64.81 129 GLU A O 1
ATOM 1041 N N . SER A 1 130 ? 2.951 8.747 -10.719 1.00 69.06 130 SER A N 1
ATOM 1042 C CA . SER A 1 130 ? 2.260 7.492 -10.969 1.00 69.06 130 SER A CA 1
ATOM 1043 C C . SER A 1 130 ? 0.778 7.583 -10.581 1.00 69.06 130 SER A C 1
ATOM 1045 O O . SER A 1 130 ? 0.381 8.368 -9.725 1.00 69.06 130 SER A O 1
ATOM 1047 N N . SER A 1 131 ? -0.072 6.771 -11.218 1.00 82.69 131 SER A N 1
ATOM 1048 C CA . SER A 1 131 ? -1.534 6.762 -11.041 1.00 82.69 131 SER A CA 1
ATOM 1049 C C . SER A 1 131 ? -1.987 6.180 -9.684 1.00 82.69 131 SER A C 1
ATOM 1051 O O . SER A 1 131 ? -2.829 5.275 -9.630 1.00 82.69 131 SER A O 1
ATOM 1053 N N . LEU A 1 132 ? -1.367 6.604 -8.585 1.00 89.81 132 LEU A N 1
ATOM 1054 C CA . LEU A 1 132 ? -1.652 6.169 -7.223 1.00 89.81 132 LEU A CA 1
ATOM 1055 C C . LEU A 1 132 ? -2.951 6.803 -6.733 1.00 89.81 132 LEU A C 1
ATOM 1057 O O . LEU A 1 132 ? -3.095 8.017 -6.694 1.00 89.81 132 LEU A O 1
ATOM 1061 N N . ILE A 1 133 ? -3.883 5.957 -6.305 1.00 92.25 133 ILE A N 1
ATOM 1062 C CA . ILE A 1 133 ? -5.186 6.373 -5.768 1.00 92.25 133 ILE A CA 1
ATOM 1063 C C . ILE A 1 133 ? -5.433 5.712 -4.408 1.00 92.25 133 ILE A C 1
ATOM 1065 O O . ILE A 1 133 ? -6.545 5.322 -4.063 1.00 92.25 133 ILE A O 1
ATOM 1069 N N . ILE A 1 134 ? -4.363 5.524 -3.627 1.00 93.00 134 ILE A N 1
ATOM 1070 C CA . ILE A 1 134 ? -4.403 4.809 -2.343 1.00 93.00 134 ILE A CA 1
ATOM 1071 C C . ILE A 1 134 ? -5.359 5.511 -1.367 1.00 93.00 134 ILE A C 1
ATOM 1073 O O . ILE A 1 134 ? -6.193 4.839 -0.762 1.00 93.00 134 ILE A O 1
ATOM 1077 N N . LYS A 1 135 ? -5.291 6.845 -1.264 1.00 93.69 135 LYS A N 1
ATOM 1078 C CA . LYS A 1 135 ? -6.176 7.655 -0.405 1.00 93.69 135 LYS A CA 1
ATOM 1079 C C . LYS A 1 135 ? -7.650 7.433 -0.745 1.00 93.69 135 LYS A C 1
ATOM 1081 O O . LYS A 1 135 ? -8.435 7.081 0.130 1.00 93.69 135 LYS A O 1
ATOM 1086 N N . GLU A 1 136 ? -7.991 7.515 -2.030 1.00 92.88 136 GLU A N 1
ATOM 1087 C CA . GLU A 1 136 ? -9.352 7.285 -2.527 1.00 92.88 136 GLU A CA 1
ATOM 1088 C C . GLU A 1 136 ? -9.835 5.858 -2.250 1.00 92.88 136 GLU A C 1
ATOM 1090 O O . GLU A 1 136 ? -10.953 5.662 -1.780 1.00 92.88 136 GLU A O 1
ATOM 1095 N N . ILE A 1 137 ? -8.985 4.850 -2.487 1.00 94.75 137 ILE A N 1
ATOM 1096 C CA . ILE A 1 137 ? -9.330 3.443 -2.246 1.00 94.75 137 ILE A CA 1
ATOM 1097 C C . ILE A 1 137 ? -9.682 3.209 -0.774 1.00 94.75 137 ILE A C 1
ATOM 1099 O O . ILE A 1 137 ? -10.632 2.482 -0.481 1.00 94.75 137 ILE A O 1
ATOM 1103 N N . PHE A 1 138 ? -8.912 3.792 0.146 1.00 94.06 138 PHE A N 1
ATOM 1104 C CA . PHE A 1 138 ? -9.135 3.641 1.582 1.00 94.06 138 PHE A CA 1
ATOM 1105 C C . PHE A 1 138 ? -10.174 4.612 2.159 1.00 94.06 138 PHE A C 1
ATOM 1107 O O . PHE A 1 138 ? -10.594 4.397 3.297 1.00 94.06 138 PHE A O 1
ATOM 1114 N N . GLY A 1 139 ? -10.614 5.610 1.385 1.00 92.31 139 GLY A N 1
ATOM 1115 C CA . GLY A 1 139 ? -11.561 6.639 1.816 1.00 92.31 139 GLY A CA 1
ATOM 1116 C C . GLY A 1 139 ? -10.968 7.624 2.825 1.00 92.31 139 GLY A C 1
ATOM 1117 O O . GLY A 1 139 ? -11.664 8.016 3.753 1.00 92.31 139 GLY A O 1
ATOM 1118 N N . VAL A 1 140 ? -9.684 7.963 2.682 1.00 93.19 140 VAL A N 1
ATOM 1119 C CA . VAL A 1 140 ? -8.936 8.829 3.612 1.00 93.19 140 VAL A CA 1
ATOM 1120 C C . VAL A 1 140 ? -8.802 10.232 3.022 1.00 93.19 140 VAL A C 1
ATOM 1122 O O . VAL A 1 140 ? -8.449 10.360 1.846 1.00 93.19 140 VAL A O 1
ATOM 1125 N N . THR A 1 141 ? -9.059 11.270 3.823 1.00 89.81 141 THR A N 1
ATOM 1126 C CA . THR A 1 141 ? -8.848 12.673 3.427 1.00 89.81 141 THR A CA 1
ATOM 1127 C C . THR A 1 141 ? -7.411 13.122 3.694 1.00 89.81 141 THR A C 1
ATOM 1129 O O . THR A 1 141 ? -6.670 12.469 4.428 1.00 89.81 141 THR A O 1
ATOM 1132 N N . ASP A 1 142 ? -6.990 14.240 3.105 1.00 87.88 142 ASP A N 1
ATOM 1133 C CA . ASP A 1 142 ? -5.621 14.739 3.276 1.00 87.88 142 ASP A CA 1
ATOM 1134 C C . ASP A 1 142 ? -5.307 15.138 4.727 1.00 87.88 142 ASP A C 1
ATOM 1136 O O . ASP A 1 142 ? -4.171 14.988 5.177 1.00 87.88 142 ASP A O 1
ATOM 1140 N N . GLU A 1 143 ? -6.313 15.573 5.487 1.00 86.62 143 GLU A N 1
ATOM 1141 C CA . GLU A 1 143 ? -6.183 15.878 6.913 1.00 86.62 143 GLU A CA 1
ATOM 1142 C C . GLU A 1 143 ? -5.902 14.609 7.731 1.00 86.62 143 GLU A C 1
ATOM 1144 O O . GLU A 1 143 ? -4.986 14.581 8.557 1.00 86.62 143 GLU A O 1
ATOM 1149 N N . ASP A 1 144 ? -6.641 13.532 7.451 1.00 88.25 144 ASP A N 1
ATOM 1150 C CA . ASP A 1 144 ? -6.520 12.252 8.151 1.00 88.25 144 ASP A CA 1
ATOM 1151 C C . ASP A 1 144 ? -5.178 11.559 7.867 1.00 88.25 144 ASP A C 1
ATOM 1153 O O . ASP A 1 144 ? -4.635 10.859 8.729 1.00 88.25 144 ASP A O 1
ATOM 1157 N N . VAL A 1 145 ? -4.610 11.762 6.669 1.00 88.56 145 VAL A N 1
ATOM 1158 C CA . VAL A 1 145 ? -3.305 11.205 6.272 1.00 88.56 145 VAL A CA 1
ATOM 1159 C C . VAL A 1 145 ? -2.224 11.574 7.280 1.00 88.56 145 VAL A C 1
ATOM 1161 O O . VAL A 1 145 ? -1.460 10.702 7.699 1.00 88.56 145 VAL A O 1
ATOM 1164 N N . VAL A 1 146 ? -2.157 12.843 7.689 1.00 85.56 146 VAL A N 1
ATOM 1165 C CA . VAL A 1 146 ? -1.114 13.334 8.602 1.00 85.56 146 VAL A CA 1
ATOM 1166 C C . VAL A 1 146 ? -1.211 12.625 9.951 1.00 85.56 146 VAL A C 1
ATOM 1168 O O . VAL A 1 146 ? -0.202 12.157 10.490 1.00 85.56 146 VAL A O 1
ATOM 1171 N N . THR A 1 147 ? -2.427 12.477 10.477 1.00 85.56 147 THR A N 1
ATOM 1172 C CA . THR A 1 147 ? -2.676 11.782 11.743 1.00 85.56 147 THR A CA 1
ATOM 1173 C C . THR A 1 147 ? -2.282 10.307 11.647 1.00 85.56 147 THR A C 1
ATOM 1175 O O . THR A 1 147 ? -1.527 9.806 12.482 1.00 85.56 147 THR A O 1
ATOM 1178 N N . LEU A 1 148 ? -2.721 9.611 10.595 1.00 85.88 148 LEU A N 1
ATOM 1179 C CA . LEU A 1 148 ? -2.451 8.184 10.389 1.00 85.88 148 LEU A CA 1
ATOM 1180 C C . LEU A 1 148 ? -0.964 7.888 10.150 1.00 85.88 148 LEU A C 1
ATOM 1182 O O . LEU A 1 148 ? -0.442 6.882 10.644 1.00 85.88 148 LEU A O 1
ATOM 1186 N N . LEU A 1 149 ? -0.264 8.770 9.435 1.00 84.06 149 LEU A N 1
ATOM 1187 C CA . LEU A 1 149 ? 1.181 8.669 9.255 1.00 84.06 149 LEU A CA 1
ATOM 1188 C C . LEU A 1 149 ? 1.916 8.861 10.575 1.00 84.06 149 LEU A C 1
ATOM 1190 O O . LEU A 1 149 ? 2.754 8.033 10.912 1.00 84.06 149 LEU A O 1
ATOM 1194 N N . THR A 1 150 ? 1.559 9.874 11.362 1.00 81.56 150 THR A N 1
ATOM 1195 C CA . THR A 1 150 ? 2.191 10.121 12.668 1.00 81.56 150 THR A CA 1
ATOM 1196 C C . THR A 1 150 ? 2.085 8.897 13.583 1.00 81.56 150 THR A C 1
ATOM 1198 O O . THR A 1 150 ? 3.077 8.480 14.183 1.00 81.56 150 THR A O 1
ATOM 1201 N N . HIS A 1 151 ? 0.914 8.250 13.630 1.00 79.50 151 HIS A N 1
ATOM 1202 C CA . HIS A 1 151 ? 0.734 7.005 14.385 1.00 79.50 151 HIS A CA 1
ATOM 1203 C C . HIS A 1 151 ? 1.603 5.859 13.857 1.00 79.50 151 HIS A C 1
ATOM 1205 O O . HIS A 1 151 ? 2.213 5.136 14.643 1.00 79.50 151 HIS A O 1
ATOM 1211 N N . THR A 1 152 ? 1.703 5.721 12.535 1.00 79.38 152 THR A N 1
ATOM 1212 C CA . THR A 1 152 ? 2.526 4.682 11.902 1.00 79.38 152 THR A CA 1
ATOM 1213 C C . THR A 1 152 ? 4.015 4.889 12.193 1.00 79.38 152 THR A C 1
ATOM 1215 O O . THR A 1 152 ? 4.716 3.931 12.507 1.00 79.38 152 THR A O 1
ATOM 1218 N N . LEU A 1 153 ? 4.498 6.134 12.138 1.00 69.12 153 LEU A N 1
ATOM 1219 C CA . LEU A 1 153 ? 5.892 6.493 12.417 1.00 69.12 153 LEU A CA 1
ATOM 1220 C C . LEU A 1 153 ? 6.244 6.294 13.900 1.00 69.12 153 LEU A C 1
ATOM 1222 O O . LEU A 1 153 ? 7.333 5.819 14.217 1.00 69.12 153 LEU A O 1
ATOM 1226 N N . SER A 1 154 ? 5.306 6.589 14.806 1.00 70.31 154 SER A N 1
ATOM 1227 C CA . SER A 1 154 ? 5.482 6.348 16.242 1.00 70.31 154 SER A CA 1
ATOM 1228 C C . SER A 1 154 ? 5.565 4.856 16.590 1.00 70.31 154 SER A C 1
ATOM 1230 O O . SER A 1 154 ? 6.226 4.507 17.564 1.00 70.31 154 SER A O 1
ATOM 1232 N N . GLU A 1 155 ? 4.902 3.981 15.827 1.00 65.69 155 GLU A N 1
ATOM 1233 C CA . GLU A 1 155 ? 4.981 2.520 15.990 1.00 65.69 155 GLU A CA 1
ATOM 1234 C C . GLU A 1 155 ? 6.250 1.934 15.338 1.00 65.69 155 GLU A C 1
ATOM 1236 O O . GLU A 1 155 ? 6.769 0.918 15.797 1.00 65.69 155 GLU A O 1
ATOM 1241 N N . ALA A 1 156 ? 6.764 2.578 14.283 1.00 58.84 156 ALA A N 1
ATOM 1242 C CA . ALA A 1 156 ? 7.903 2.107 13.490 1.00 58.84 156 ALA A CA 1
ATOM 1243 C C . ALA A 1 156 ? 9.283 2.339 14.139 1.00 58.84 156 ALA A C 1
ATOM 1245 O O . ALA A 1 156 ? 10.240 1.657 13.773 1.00 58.84 156 ALA A O 1
ATOM 1246 N N . GLY A 1 157 ? 9.384 3.253 15.111 1.00 53.41 157 GLY A N 1
ATOM 1247 C CA . GLY A 1 157 ? 10.653 3.650 15.726 1.00 53.41 157 GLY A CA 1
ATOM 1248 C C . GLY A 1 157 ? 11.481 4.552 14.801 1.00 53.41 157 GLY A C 1
ATOM 1249 O O . GLY A 1 157 ? 11.792 4.176 13.679 1.00 53.41 157 GLY A O 1
ATOM 1250 N N . ASP A 1 158 ? 11.784 5.755 15.293 1.00 55.56 158 ASP A N 1
ATOM 1251 C CA . ASP A 1 158 ? 12.577 6.838 14.685 1.00 55.56 158 ASP A CA 1
ATOM 1252 C C . ASP A 1 158 ? 12.956 6.694 13.193 1.00 55.56 158 ASP A C 1
ATOM 1254 O O . ASP A 1 158 ? 14.015 6.190 12.814 1.00 55.56 158 ASP A O 1
ATOM 1258 N N . VAL A 1 159 ? 12.067 7.197 12.338 1.00 54.91 159 VAL A N 1
ATOM 1259 C CA . VAL A 1 159 ? 12.181 7.141 10.874 1.00 54.91 159 VAL A CA 1
ATOM 1260 C C . VAL A 1 159 ? 13.184 8.170 10.323 1.00 54.91 159 VAL A C 1
ATOM 1262 O O . VAL A 1 159 ? 13.692 8.025 9.213 1.00 54.91 159 VAL A O 1
ATOM 1265 N N . ASP A 1 160 ? 13.581 9.151 11.132 1.00 50.50 160 ASP A N 1
ATOM 1266 C CA . ASP A 1 160 ? 14.616 10.135 10.787 1.00 50.50 160 ASP A CA 1
ATOM 1267 C C . ASP A 1 160 ? 16.010 9.489 10.680 1.00 50.50 160 ASP A C 1
ATOM 1269 O O . ASP A 1 160 ? 16.845 9.855 9.844 1.00 50.50 160 ASP A O 1
ATOM 1273 N N . SER A 1 161 ? 16.241 8.437 11.467 1.00 53.78 161 SER A N 1
ATOM 1274 C CA . SER A 1 161 ? 17.407 7.563 11.338 1.00 53.78 161 SER A CA 1
ATOM 1275 C C . SER A 1 161 ? 17.359 6.702 10.058 1.00 53.78 161 SER A C 1
ATOM 1277 O O . SER A 1 161 ? 18.403 6.325 9.526 1.00 53.78 161 SER A O 1
ATOM 1279 N N . ILE A 1 162 ? 16.165 6.447 9.503 1.00 52.62 162 ILE A N 1
ATOM 1280 C CA . ILE A 1 162 ? 15.931 5.607 8.309 1.00 52.62 162 ILE A CA 1
ATOM 1281 C C . ILE A 1 162 ? 16.290 6.351 7.029 1.00 52.62 162 ILE A C 1
ATOM 1283 O O . ILE A 1 162 ? 16.982 5.802 6.170 1.00 52.62 162 ILE A O 1
ATOM 1287 N N . GLN A 1 163 ? 15.879 7.615 6.919 1.00 52.03 163 GLN A N 1
ATOM 1288 C CA . GLN A 1 163 ? 16.229 8.447 5.770 1.00 52.03 163 GLN A CA 1
ATOM 1289 C C . GLN A 1 163 ? 17.750 8.646 5.674 1.00 52.03 163 GLN A C 1
ATOM 1291 O O . GLN A 1 163 ? 18.319 8.597 4.586 1.00 52.03 163 GLN A O 1
ATOM 1296 N N . LYS A 1 164 ? 18.437 8.761 6.819 1.00 55.06 164 LYS A N 1
ATOM 1297 C CA . LYS A 1 164 ? 19.902 8.868 6.866 1.00 55.06 164 LYS A CA 1
ATOM 1298 C C . LYS A 1 164 ? 20.619 7.580 6.443 1.00 55.06 164 LYS A C 1
ATOM 1300 O O . LYS A 1 164 ? 21.626 7.674 5.752 1.00 55.06 164 LYS A O 1
ATOM 1305 N N . MET A 1 165 ? 20.114 6.388 6.780 1.00 44.59 165 MET A N 1
ATOM 1306 C CA . MET A 1 165 ? 20.748 5.121 6.362 1.00 44.59 165 MET A CA 1
ATOM 1307 C C . MET A 1 165 ? 20.612 4.835 4.858 1.00 44.59 165 MET A C 1
ATOM 1309 O O . MET A 1 165 ? 21.532 4.276 4.257 1.00 44.59 165 MET A O 1
ATOM 1313 N N . VAL A 1 166 ? 19.498 5.235 4.234 1.00 48.50 166 VAL A N 1
ATOM 1314 C CA . VAL A 1 166 ? 19.299 5.076 2.782 1.00 48.50 166 VAL A CA 1
ATOM 1315 C C . VAL A 1 166 ? 20.229 6.006 1.998 1.00 48.50 166 VAL A C 1
ATOM 1317 O O . VAL A 1 166 ? 20.836 5.564 1.029 1.00 48.50 166 VAL A O 1
ATOM 1320 N N . VAL A 1 167 ? 20.436 7.239 2.472 1.00 47.91 167 VAL A N 1
ATOM 1321 C CA . VAL A 1 167 ? 21.352 8.201 1.832 1.00 47.91 167 VAL A CA 1
ATOM 1322 C C . VAL A 1 167 ? 22.821 7.766 1.934 1.00 47.91 167 VAL A C 1
ATOM 1324 O O . VAL A 1 167 ? 23.576 7.971 0.993 1.00 47.91 167 VAL A O 1
ATOM 1327 N N . ILE A 1 168 ? 23.241 7.111 3.024 1.00 46.62 168 ILE A N 1
ATOM 1328 C CA . ILE A 1 168 ? 24.635 6.641 3.176 1.00 46.62 168 ILE A CA 1
ATOM 1329 C C . ILE A 1 168 ? 24.977 5.519 2.178 1.00 46.62 168 ILE A C 1
ATOM 1331 O O . ILE A 1 168 ? 26.129 5.389 1.771 1.00 46.62 168 ILE A O 1
ATOM 1335 N N . SER A 1 169 ? 23.987 4.739 1.732 1.00 46.62 169 SER A N 1
ATOM 1336 C CA . SER A 1 169 ? 24.214 3.641 0.779 1.00 46.62 169 SER A CA 1
ATOM 1337 C C . SER A 1 169 ? 24.541 4.119 -0.643 1.00 46.62 169 SER A C 1
ATOM 1339 O O . SER A 1 169 ? 25.108 3.347 -1.414 1.00 46.62 169 SER A O 1
ATOM 1341 N N . ASP A 1 170 ? 24.229 5.375 -0.978 1.00 47.59 170 ASP A N 1
ATOM 1342 C CA . ASP A 1 170 ? 24.588 5.991 -2.263 1.00 47.59 170 ASP A CA 1
ATOM 1343 C C . ASP A 1 170 ? 25.971 6.684 -2.217 1.00 47.59 170 ASP A C 1
ATOM 1345 O O . ASP A 1 170 ? 26.504 7.066 -3.257 1.00 47.59 170 ASP A O 1
ATOM 1349 N N . SER A 1 171 ? 26.591 6.807 -1.035 1.00 47.53 171 SER A N 1
ATOM 1350 C CA . SER A 1 171 ? 27.874 7.507 -0.839 1.00 47.53 171 SER A CA 1
ATOM 1351 C C . SER A 1 171 ? 29.119 6.615 -0.946 1.00 47.53 171 SER A C 1
ATOM 1353 O O . SER A 1 171 ? 30.225 7.136 -1.034 1.00 47.53 171 SER A O 1
ATOM 1355 N N . GLU A 1 172 ? 28.970 5.287 -0.923 1.00 44.09 172 GLU A N 1
ATOM 1356 C CA . GLU A 1 172 ? 30.089 4.317 -0.901 1.00 44.09 172 GLU A CA 1
ATOM 1357 C C . GLU A 1 172 ? 30.383 3.700 -2.289 1.00 44.09 172 GLU A C 1
ATOM 1359 O O . GLU A 1 172 ? 31.024 2.656 -2.408 1.00 44.09 172 GLU A O 1
ATOM 1364 N N . GLN A 1 173 ? 29.922 4.343 -3.366 1.00 42.28 173 GLN A N 1
ATOM 1365 C CA . GLN A 1 173 ? 30.344 4.051 -4.741 1.00 42.28 173 GLN A CA 1
ATOM 1366 C C . GLN A 1 173 ? 30.764 5.345 -5.450 1.00 42.28 173 GLN A C 1
ATOM 1368 O O . GLN A 1 173 ? 30.076 5.852 -6.336 1.00 42.28 173 GLN A O 1
ATOM 1373 N N . SER A 1 174 ? 31.904 5.906 -5.052 1.00 35.78 174 SER A N 1
ATOM 1374 C CA . SER A 1 174 ? 32.675 6.868 -5.852 1.00 35.78 174 SER A CA 1
ATOM 1375 C C . SER A 1 174 ? 34.162 6.684 -5.611 1.00 35.78 174 SER A C 1
ATOM 1377 O O . SER A 1 174 ? 34.539 6.464 -4.440 1.00 35.78 174 SER A O 1
#

InterPro domains:
  IPR055241 Armadillo-like repeats domain [PF22915] (31-121)